Protein AF-A0A645JA23-F1 (afdb_monomer_lite)

Radius of gyration: 17.46 Å; chains: 1; bounding box: 36×34×45 Å

Sequence (116 aa):
MGKINYQTYELNSPVKESGTLQVIDITNSIGLKAYIRTLQFILIKAVLDIFPKAKISIEHSLSKGIYGEIEKETPLNEEEIIKIKDKMKDLISLDIVINKVTVKKEEAIKILKSLQ

Organism: NCBI:txid1076179

InterPro domains:
  IPR018163 Threonyl/alanyl tRNA synthetase, class II-like, putative editing domain superfamily [SSF55186] (31-113)

Secondary structure (DSSP, 8-state):
-EEETTEEE-TTSPP-S----EE--TTSHHHHHHHHHHHHHHHHHHHHHH-TT-EEEEEEEETTEEEEEEE-SS---HHHHHHHHHHHHHHHHTT---------HHHHHHHHHHT-

Structure (mmCIF, N/CA/C/O backbone):
data_AF-A0A645JA23-F1
#
_entry.id   AF-A0A645JA23-F1
#
loop_
_atom_site.group_PDB
_atom_site.id
_atom_site.type_symbol
_atom_site.label_atom_id
_atom_site.label_alt_id
_atom_site.label_comp_id
_atom_site.label_asym_id
_atom_site.label_entity_id
_atom_site.label_seq_id
_atom_site.pdbx_PDB_ins_code
_atom_site.Cartn_x
_atom_site.Cartn_y
_atom_site.Cartn_z
_atom_site.occupancy
_atom_site.B_iso_or_equiv
_atom_site.auth_seq_id
_atom_site.auth_comp_id
_atom_site.auth_asym_id
_atom_site.auth_atom_id
_atom_site.pdbx_PDB_model_num
ATOM 1 N N . MET A 1 1 ? 9.478 -6.405 -11.990 1.00 88.75 1 MET A N 1
ATOM 2 C CA . MET A 1 1 ? 10.119 -5.195 -12.568 1.00 88.75 1 MET A CA 1
ATOM 3 C C . MET A 1 1 ? 11.307 -5.639 -13.411 1.00 88.75 1 MET A C 1
ATOM 5 O O . MET A 1 1 ? 11.638 -6.820 -13.378 1.00 88.75 1 MET A O 1
ATOM 9 N N . GLY A 1 2 ? 11.942 -4.734 -14.154 1.00 91.38 2 GLY A N 1
ATOM 10 C CA . GLY A 1 2 ? 13.120 -5.057 -14.960 1.00 91.38 2 GLY A CA 1
ATOM 11 C C . GLY A 1 2 ? 14.250 -4.058 -14.763 1.00 91.38 2 GLY A C 1
ATOM 12 O O . GLY A 1 2 ? 14.015 -2.924 -14.351 1.00 91.38 2 GLY A O 1
ATOM 13 N N . LYS A 1 3 ? 15.476 -4.469 -15.070 1.00 91.62 3 LYS A N 1
ATOM 14 C CA . LYS A 1 3 ? 16.635 -3.581 -15.154 1.00 91.62 3 LYS A CA 1
ATOM 15 C C . LYS A 1 3 ? 17.319 -3.750 -16.502 1.00 91.62 3 LYS A C 1
ATOM 17 O O . LYS A 1 3 ? 17.588 -4.875 -16.908 1.00 91.62 3 LYS A O 1
ATOM 22 N N . ILE A 1 4 ? 17.592 -2.635 -17.170 1.00 92.25 4 ILE A N 1
ATOM 23 C CA . ILE A 1 4 ? 18.313 -2.558 -18.447 1.00 92.25 4 ILE A CA 1
ATOM 24 C C . ILE A 1 4 ? 19.388 -1.490 -18.265 1.00 92.25 4 ILE A C 1
ATOM 26 O O . ILE A 1 4 ? 19.095 -0.437 -17.7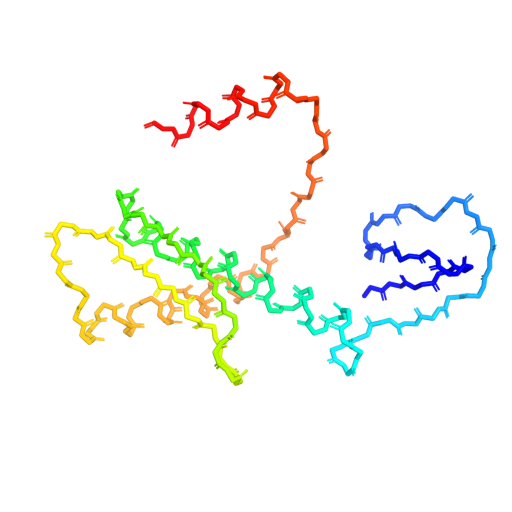11 1.00 92.25 4 ILE A O 1
ATOM 30 N N . ASN A 1 5 ? 20.636 -1.780 -18.648 1.00 87.00 5 ASN A N 1
ATOM 31 C CA . ASN A 1 5 ? 21.760 -0.830 -18.602 1.00 87.00 5 ASN A CA 1
ATOM 32 C C . ASN A 1 5 ? 21.835 -0.009 -17.297 1.00 87.00 5 ASN A C 1
ATOM 34 O O . ASN A 1 5 ? 22.001 1.206 -17.303 1.00 87.00 5 ASN A O 1
ATOM 38 N N . TYR A 1 6 ? 21.692 -0.683 -16.154 1.00 84.44 6 TYR A N 1
ATOM 39 C CA . TYR A 1 6 ? 21.688 -0.091 -14.808 1.00 84.44 6 TYR A CA 1
ATOM 40 C C . TYR A 1 6 ? 20.426 0.682 -14.387 1.00 84.44 6 TYR A C 1
ATOM 42 O O . TYR A 1 6 ? 20.257 0.922 -13.190 1.00 84.44 6 TYR A O 1
ATOM 50 N N . GLN A 1 7 ? 19.503 0.971 -15.302 1.00 87.62 7 GLN A N 1
ATOM 51 C CA . GLN A 1 7 ? 18.241 1.656 -15.025 1.00 87.62 7 GLN A CA 1
ATOM 52 C C . GLN A 1 7 ? 17.112 0.671 -14.702 1.00 87.62 7 GLN A C 1
ATOM 54 O O . GLN A 1 7 ? 16.988 -0.383 -15.322 1.00 87.62 7 GLN A O 1
ATOM 59 N N . THR A 1 8 ? 16.285 1.011 -13.710 1.00 90.00 8 THR A N 1
ATOM 60 C CA . THR A 1 8 ? 15.126 0.198 -13.307 1.00 90.00 8 THR A CA 1
ATOM 61 C C . THR A 1 8 ? 13.878 0.662 -14.044 1.00 90.00 8 THR A C 1
ATOM 63 O O . THR A 1 8 ? 13.553 1.846 -14.029 1.00 90.00 8 THR A O 1
ATOM 66 N N . TYR A 1 9 ? 13.154 -0.288 -14.622 1.00 89.88 9 TYR A N 1
ATOM 67 C CA . TYR A 1 9 ? 11.921 -0.081 -15.362 1.00 89.88 9 TYR A CA 1
ATOM 68 C C . TYR A 1 9 ? 10.752 -0.797 -14.670 1.00 89.88 9 TYR A C 1
ATOM 70 O O . TYR A 1 9 ? 10.867 -1.934 -14.188 1.00 89.88 9 TYR A O 1
ATOM 78 N N . GLU A 1 10 ? 9.603 -0.124 -14.617 1.00 88.81 10 GLU A N 1
ATOM 79 C CA . GLU A 1 10 ? 8.327 -0.753 -14.265 1.00 88.81 10 GLU A CA 1
ATOM 80 C C . GLU A 1 10 ? 7.894 -1.693 -15.399 1.00 88.81 10 GLU A C 1
ATOM 82 O O . GLU A 1 10 ? 8.258 -1.481 -16.552 1.00 88.81 10 GLU A O 1
ATOM 87 N N . LEU A 1 11 ? 7.098 -2.721 -15.090 1.00 86.88 11 LEU A N 1
ATOM 88 C CA . LEU A 1 11 ? 6.687 -3.721 -16.089 1.00 86.88 11 LEU A CA 1
ATOM 89 C C . LEU A 1 11 ? 5.863 -3.119 -17.238 1.00 86.88 11 LEU A C 1
ATOM 91 O O . LEU A 1 11 ? 5.968 -3.579 -18.367 1.00 86.88 11 LEU A O 1
ATOM 95 N N . ASN A 1 12 ? 5.098 -2.064 -16.950 1.00 86.06 12 ASN A N 1
ATOM 96 C CA . ASN A 1 12 ? 4.234 -1.389 -17.921 1.00 86.06 12 ASN A CA 1
ATOM 97 C C . ASN A 1 12 ? 4.900 -0.154 -18.555 1.00 86.06 12 ASN A C 1
ATOM 99 O O . ASN A 1 12 ? 4.242 0.609 -19.258 1.00 86.06 12 ASN A O 1
ATOM 103 N N . SER A 1 13 ? 6.186 0.097 -18.279 1.00 86.69 13 SER A N 1
ATOM 104 C CA . SER A 1 13 ? 6.904 1.234 -18.860 1.00 86.69 13 SER A CA 1
ATOM 105 C C . SER A 1 13 ? 7.496 0.881 -20.227 1.00 86.69 13 SER A C 1
ATOM 107 O O . SER A 1 13 ? 8.082 -0.192 -20.373 1.00 86.69 13 SER A O 1
ATOM 109 N N . PRO A 1 14 ? 7.428 1.788 -21.219 1.00 87.12 14 PRO A N 1
ATOM 110 C CA . PRO A 1 14 ? 8.104 1.580 -22.490 1.00 87.12 14 PRO A CA 1
ATOM 111 C C . PRO A 1 14 ? 9.623 1.583 -22.294 1.00 87.12 14 PRO A C 1
ATOM 113 O O . PRO A 1 14 ? 10.181 2.459 -21.624 1.00 87.12 14 PRO A O 1
ATOM 116 N N . VAL A 1 15 ? 10.295 0.621 -22.921 1.00 86.88 15 VAL A N 1
ATOM 117 C CA . VAL A 1 15 ? 11.757 0.551 -22.966 1.00 86.88 15 VAL A CA 1
ATOM 118 C C . VAL A 1 15 ? 12.260 1.497 -24.054 1.00 86.88 15 VAL A C 1
ATOM 120 O O . VAL A 1 15 ? 11.805 1.435 -25.194 1.00 86.88 15 VAL A O 1
ATOM 123 N N . LYS A 1 16 ? 13.184 2.394 -23.698 1.00 84.06 16 LYS A N 1
ATOM 124 C CA . LYS A 1 16 ? 13.689 3.447 -24.601 1.00 84.06 16 LYS A CA 1
ATOM 125 C C . LYS A 1 16 ? 15.067 3.154 -25.193 1.00 84.06 16 LYS A C 1
ATOM 127 O O . LYS A 1 16 ? 15.522 3.889 -26.061 1.00 84.06 16 LYS A O 1
ATOM 132 N N . GLU A 1 17 ? 15.731 2.108 -24.720 1.00 84.25 17 GLU A N 1
ATOM 133 C CA . GLU A 1 17 ? 17.096 1.753 -25.096 1.00 84.25 17 GLU A CA 1
ATOM 134 C C . GLU A 1 17 ? 17.233 0.238 -25.266 1.00 84.25 17 GLU A C 1
ATOM 136 O O . GLU A 1 17 ? 16.530 -0.541 -24.624 1.00 84.25 17 GLU A O 1
ATOM 141 N N . SER A 1 18 ? 18.148 -0.191 -26.135 1.00 89.50 18 SER A N 1
ATOM 142 C CA . SER A 1 18 ? 18.491 -1.610 -26.261 1.00 89.50 18 SER A CA 1
ATOM 143 C C . SER A 1 18 ? 19.435 -2.031 -25.136 1.00 89.50 18 SER A C 1
ATOM 145 O O . SER A 1 18 ? 20.299 -1.263 -24.711 1.00 89.50 18 SER A O 1
ATOM 147 N N . GLY A 1 19 ? 19.306 -3.269 -24.671 1.00 90.38 19 GLY A N 1
ATOM 148 C CA . GLY A 1 19 ? 20.193 -3.819 -23.654 1.00 90.38 19 GLY A CA 1
ATOM 149 C C . GLY A 1 19 ? 19.740 -5.189 -23.169 1.00 90.38 19 GLY A C 1
ATOM 150 O O . GLY A 1 19 ? 18.790 -5.772 -23.689 1.00 90.38 19 GLY A O 1
ATOM 151 N N . THR A 1 20 ? 20.434 -5.708 -22.158 1.00 91.88 20 THR A N 1
ATOM 152 C CA . THR A 1 20 ? 20.084 -6.988 -21.526 1.00 91.88 20 THR A CA 1
ATOM 153 C C . THR A 1 20 ? 19.105 -6.758 -20.382 1.00 91.88 20 THR A C 1
ATOM 155 O O . THR A 1 20 ? 19.417 -6.031 -19.437 1.00 91.88 20 THR A O 1
ATOM 158 N N . LEU A 1 21 ? 17.938 -7.401 -20.453 1.00 91.00 21 LEU A N 1
ATOM 159 C CA . LEU A 1 21 ? 16.948 -7.384 -19.382 1.00 91.00 21 LEU A CA 1
ATOM 160 C C . LEU A 1 21 ? 17.385 -8.294 -18.232 1.00 91.00 21 LEU A C 1
ATOM 162 O O . LEU A 1 21 ? 17.570 -9.495 -18.404 1.00 91.00 21 LEU A O 1
ATOM 166 N N . GLN A 1 22 ? 17.465 -7.721 -17.038 1.00 92.75 22 GLN A N 1
ATOM 167 C CA . GLN A 1 22 ? 17.553 -8.458 -15.783 1.00 92.75 22 GLN A CA 1
ATOM 168 C C . GLN A 1 22 ? 16.199 -8.387 -15.080 1.00 92.75 22 GLN A C 1
ATOM 170 O O . GLN A 1 22 ? 15.681 -7.296 -14.822 1.00 92.75 22 GLN A O 1
ATOM 175 N N . VAL A 1 23 ? 15.617 -9.544 -14.773 1.00 92.81 23 VAL A N 1
ATOM 176 C CA . VAL A 1 23 ? 14.350 -9.617 -14.041 1.00 92.81 23 VAL A CA 1
ATOM 177 C C . VAL A 1 23 ? 14.592 -9.239 -12.581 1.00 92.81 23 VAL A C 1
ATOM 179 O O . VAL A 1 23 ? 15.536 -9.707 -11.951 1.00 92.81 23 VAL A O 1
ATOM 182 N N . ILE A 1 24 ? 13.729 -8.376 -12.047 1.00 93.56 24 ILE A N 1
ATOM 183 C CA . ILE A 1 24 ? 13.688 -8.033 -10.626 1.00 93.56 24 ILE A CA 1
ATOM 184 C C . ILE A 1 24 ? 12.395 -8.605 -10.050 1.00 93.56 24 ILE A C 1
ATOM 186 O O . ILE A 1 24 ? 11.299 -8.115 -10.364 1.00 93.56 24 ILE A O 1
ATOM 190 N N . ASP A 1 25 ? 12.554 -9.609 -9.193 1.00 93.50 25 ASP A N 1
ATOM 191 C CA . ASP A 1 25 ? 11.507 -10.227 -8.382 1.00 93.50 25 ASP A CA 1
ATOM 192 C C . ASP A 1 25 ? 11.657 -9.859 -6.890 1.00 93.50 25 ASP A C 1
ATOM 194 O O . ASP A 1 25 ? 12.456 -8.996 -6.517 1.00 93.50 25 ASP A O 1
ATOM 198 N N . ILE A 1 26 ? 10.871 -10.504 -6.025 1.00 93.44 26 ILE A N 1
ATOM 199 C CA . ILE A 1 26 ? 10.851 -10.242 -4.578 1.00 93.44 26 I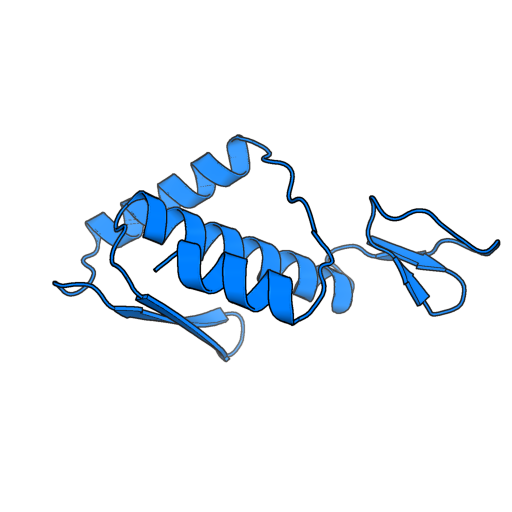LE A CA 1
ATOM 200 C C . ILE A 1 26 ? 12.097 -10.734 -3.823 1.00 93.44 26 ILE A C 1
ATOM 202 O O . ILE A 1 26 ? 12.281 -10.355 -2.669 1.00 93.44 26 ILE A O 1
ATOM 206 N N . THR A 1 27 ? 12.953 -11.555 -4.439 1.00 93.62 27 THR A N 1
ATOM 207 C CA . THR A 1 27 ? 14.245 -11.956 -3.851 1.00 93.62 27 THR A CA 1
ATOM 208 C C . THR A 1 27 ? 15.257 -10.812 -3.907 1.00 93.62 27 THR A C 1
ATOM 210 O O . THR A 1 27 ? 16.187 -10.742 -3.103 1.00 93.62 27 THR A O 1
ATOM 213 N N . ASN A 1 28 ? 15.043 -9.860 -4.818 1.00 92.81 28 ASN A N 1
ATOM 214 C CA . ASN A 1 28 ? 15.804 -8.628 -4.902 1.00 92.81 28 ASN A CA 1
ATOM 215 C C . ASN A 1 28 ? 15.236 -7.564 -3.946 1.00 92.81 28 ASN A C 1
ATOM 217 O O . ASN A 1 28 ? 14.026 -7.355 -3.865 1.00 92.81 28 ASN A O 1
ATOM 221 N N . SER A 1 29 ? 16.111 -6.808 -3.278 1.00 90.69 29 SER A N 1
ATOM 222 C CA . SER A 1 29 ? 15.704 -5.767 -2.324 1.00 90.69 29 SER A CA 1
ATOM 223 C C . SER A 1 29 ? 14.829 -4.665 -2.940 1.00 90.69 29 SER A C 1
ATOM 225 O O . SER A 1 29 ? 13.955 -4.130 -2.260 1.00 90.69 29 SER A O 1
ATOM 227 N N . ILE A 1 30 ? 15.019 -4.333 -4.222 1.00 90.00 30 ILE A N 1
ATOM 228 C CA . ILE A 1 30 ? 14.186 -3.363 -4.949 1.00 90.00 30 ILE A CA 1
ATOM 229 C C . ILE A 1 30 ? 12.785 -3.935 -5.172 1.00 90.00 30 ILE A C 1
A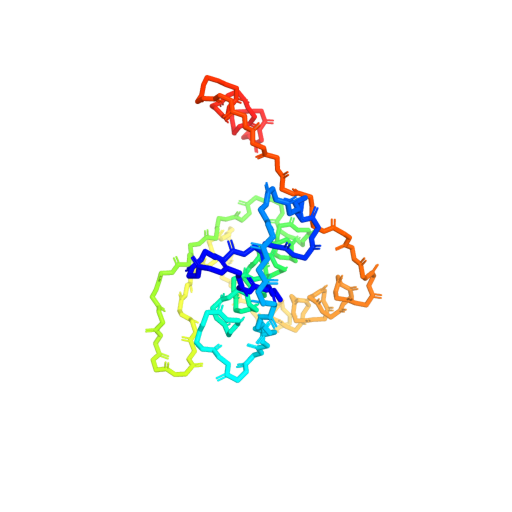TOM 231 O O . ILE A 1 30 ? 11.795 -3.252 -4.910 1.00 90.00 30 ILE A O 1
ATOM 235 N N . GLY A 1 31 ? 12.696 -5.192 -5.613 1.00 92.56 31 GLY A N 1
ATOM 236 C CA . GLY A 1 31 ? 11.415 -5.860 -5.831 1.00 92.56 31 GLY A CA 1
ATOM 237 C C . GLY A 1 31 ? 10.646 -6.062 -4.528 1.00 92.56 31 GLY A C 1
ATOM 238 O O . GLY A 1 31 ? 9.454 -5.765 -4.478 1.00 92.56 31 GLY A O 1
ATOM 239 N N . LEU A 1 32 ? 11.331 -6.441 -3.444 1.00 91.69 32 LEU A N 1
ATOM 240 C CA . LEU A 1 32 ? 10.726 -6.541 -2.116 1.00 91.69 32 LEU A CA 1
ATOM 241 C C . LEU A 1 32 ? 10.171 -5.191 -1.637 1.00 91.69 32 LEU A C 1
ATOM 243 O O . LEU A 1 32 ? 9.051 -5.131 -1.136 1.00 91.69 32 LEU A O 1
ATOM 247 N N . LYS A 1 33 ? 10.906 -4.088 -1.835 1.00 90.19 33 LYS A N 1
ATOM 248 C CA . LYS A 1 33 ? 10.420 -2.737 -1.500 1.00 90.19 33 LYS A CA 1
ATOM 249 C C . LYS A 1 33 ? 9.179 -2.351 -2.308 1.00 90.19 33 LYS A C 1
ATOM 251 O O . LYS A 1 33 ? 8.246 -1.789 -1.740 1.00 90.19 33 LYS A O 1
ATOM 256 N N . ALA A 1 34 ? 9.147 -2.658 -3.606 1.00 91.31 34 ALA A N 1
ATOM 257 C CA . ALA A 1 34 ? 7.982 -2.400 -4.453 1.00 91.31 34 ALA A CA 1
ATOM 258 C C . ALA A 1 34 ? 6.757 -3.222 -4.013 1.00 91.31 34 ALA A C 1
ATOM 260 O O . ALA A 1 34 ? 5.651 -2.686 -3.918 1.00 91.31 34 ALA A O 1
ATOM 261 N N . TYR A 1 35 ? 6.965 -4.497 -3.673 1.00 92.69 35 TYR A N 1
ATOM 262 C CA . TYR A 1 35 ? 5.929 -5.374 -3.129 1.00 92.69 35 TYR A CA 1
ATOM 263 C C . TYR A 1 35 ? 5.363 -4.834 -1.808 1.00 92.69 35 TYR A C 1
ATOM 265 O O . TYR A 1 35 ? 4.156 -4.630 -1.682 1.00 92.69 35 TYR A O 1
ATOM 273 N N . ILE A 1 36 ? 6.237 -4.502 -0.853 1.00 91.94 36 ILE A N 1
ATOM 274 C CA . ILE A 1 36 ? 5.850 -3.935 0.443 1.00 91.94 36 ILE A CA 1
ATOM 275 C C . ILE A 1 36 ? 5.071 -2.623 0.265 1.00 91.94 36 ILE A C 1
ATOM 277 O O . ILE A 1 36 ? 4.028 -2.435 0.888 1.00 91.94 36 ILE A O 1
ATOM 281 N N . ARG A 1 37 ? 5.526 -1.728 -0.619 1.00 91.50 37 ARG A N 1
ATOM 282 C CA . ARG A 1 37 ? 4.829 -0.465 -0.907 1.00 91.50 37 ARG A CA 1
ATOM 283 C C . ARG A 1 37 ? 3.446 -0.684 -1.524 1.00 91.50 37 ARG A C 1
ATOM 285 O O . ARG A 1 37 ? 2.522 0.070 -1.239 1.00 91.50 37 ARG A O 1
ATOM 292 N N . THR A 1 38 ? 3.286 -1.733 -2.324 1.00 94.12 38 THR A N 1
ATOM 293 C CA . THR 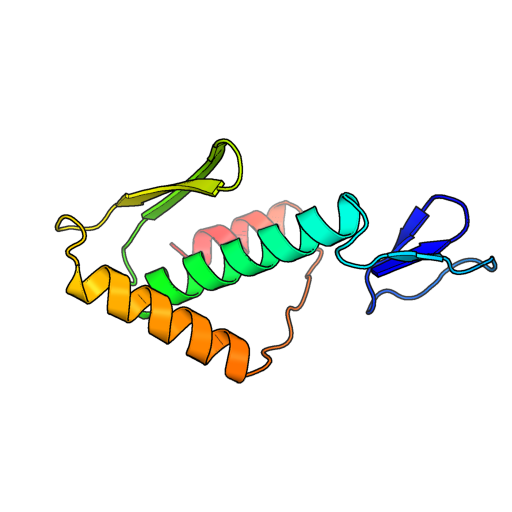A 1 38 ? 1.980 -2.114 -2.876 1.00 94.12 38 THR A CA 1
ATOM 294 C C . THR A 1 38 ? 1.032 -2.582 -1.770 1.00 94.12 38 THR A C 1
ATOM 296 O O . THR A 1 38 ? -0.104 -2.119 -1.708 1.00 94.12 38 THR A O 1
ATOM 299 N N . LEU A 1 39 ? 1.510 -3.406 -0.829 1.00 94.56 39 LEU A N 1
ATOM 300 C CA . LEU A 1 39 ? 0.724 -3.806 0.346 1.00 94.56 39 LEU A CA 1
ATOM 301 C C . LEU A 1 39 ? 0.320 -2.612 1.223 1.00 94.56 39 LEU A C 1
ATOM 303 O O . LEU A 1 39 ? -0.795 -2.591 1.736 1.00 94.56 39 LEU A O 1
ATOM 307 N N . GLN A 1 40 ? 1.183 -1.599 1.359 1.00 94.50 40 GLN A N 1
ATOM 308 C CA . GLN A 1 40 ? 0.844 -0.352 2.054 1.00 94.50 40 GLN A CA 1
ATOM 309 C C . GLN A 1 40 ? -0.321 0.383 1.373 1.00 94.50 40 GLN A C 1
ATOM 311 O O . GLN A 1 40 ? -1.243 0.821 2.055 1.00 94.50 40 GLN A O 1
ATOM 316 N N . PHE A 1 41 ? -0.326 0.486 0.039 1.00 94.94 41 PHE A N 1
ATOM 317 C CA . PHE A 1 41 ? -1.454 1.080 -0.689 1.00 94.94 41 PHE A CA 1
ATOM 318 C C . PHE A 1 41 ? -2.747 0.282 -0.513 1.00 94.94 41 PHE A C 1
ATOM 320 O O . PHE A 1 41 ? -3.809 0.879 -0.339 1.00 94.94 41 PHE A O 1
ATOM 327 N N . ILE A 1 42 ? -2.660 -1.050 -0.507 1.00 97.06 42 ILE A N 1
ATOM 328 C CA . ILE A 1 42 ? -3.813 -1.927 -0.274 1.00 97.06 42 ILE A CA 1
ATOM 329 C C . ILE A 1 42 ? -4.363 -1.733 1.143 1.00 97.06 42 ILE A C 1
ATOM 331 O O . ILE A 1 42 ? -5.575 -1.621 1.300 1.00 97.06 42 ILE A O 1
ATOM 335 N N . LEU A 1 43 ? -3.497 -1.627 2.158 1.00 96.44 43 LEU A N 1
ATOM 336 C CA . LEU A 1 43 ? -3.903 -1.321 3.532 1.00 96.44 43 LEU A CA 1
ATOM 337 C C . LEU A 1 43 ? -4.616 0.033 3.610 1.00 96.44 43 LEU A C 1
ATOM 339 O O . LEU A 1 43 ? -5.724 0.101 4.133 1.00 96.44 43 LEU A O 1
ATOM 343 N N . ILE A 1 44 ? -4.014 1.093 3.059 1.00 95.62 44 ILE A N 1
ATOM 344 C CA . ILE A 1 44 ? -4.608 2.439 3.051 1.00 95.62 44 ILE A CA 1
ATOM 345 C C . ILE A 1 44 ? -5.988 2.401 2.391 1.00 95.62 44 ILE A C 1
ATOM 347 O O . ILE A 1 44 ? -6.953 2.911 2.954 1.00 95.62 44 ILE A O 1
ATOM 351 N N . LYS A 1 45 ? -6.106 1.757 1.224 1.00 96.50 45 LYS A N 1
ATOM 352 C CA . LYS A 1 45 ? -7.386 1.637 0.527 1.00 96.50 45 LYS A CA 1
ATOM 353 C C . LYS A 1 45 ? -8.407 0.828 1.328 1.00 96.50 45 LYS A C 1
ATOM 355 O O . LYS A 1 45 ? -9.549 1.254 1.426 1.00 96.50 45 LYS A O 1
ATOM 360 N N . ALA A 1 46 ? -8.018 -0.304 1.911 1.00 97.88 46 ALA A N 1
ATOM 361 C CA . ALA A 1 46 ? -8.911 -1.120 2.731 1.00 97.88 46 ALA A CA 1
ATOM 362 C C . ALA A 1 46 ? -9.446 -0.334 3.935 1.00 97.88 46 ALA A C 1
ATOM 364 O O . ALA A 1 46 ? -10.644 -0.363 4.204 1.00 97.88 46 ALA A O 1
ATOM 365 N N . VAL A 1 47 ? -8.570 0.405 4.621 1.00 97.25 47 VAL A N 1
ATOM 366 C CA . VAL A 1 47 ? -8.946 1.250 5.758 1.00 97.25 47 VAL A CA 1
ATOM 367 C C . VAL A 1 47 ? -9.882 2.367 5.316 1.00 97.25 47 VAL A C 1
ATOM 369 O O . VAL A 1 47 ? -10.909 2.542 5.953 1.00 97.25 47 VAL A O 1
ATOM 372 N N . LEU A 1 48 ? -9.588 3.085 4.227 1.00 96.00 48 LEU A N 1
ATOM 373 C CA . LEU A 1 48 ? -10.444 4.177 3.743 1.00 96.00 48 LEU A CA 1
ATOM 374 C C . LEU A 1 48 ? -11.783 3.690 3.170 1.00 96.00 48 LEU A C 1
ATOM 376 O O . LEU A 1 48 ? -12.783 4.390 3.292 1.00 96.00 48 LEU A O 1
ATOM 380 N N . ASP A 1 49 ? -11.837 2.491 2.587 1.00 96.62 49 ASP A N 1
ATOM 381 C CA . ASP A 1 49 ? -13.093 1.880 2.138 1.00 96.62 49 ASP A CA 1
ATOM 382 C C . ASP A 1 49 ? -14.017 1.551 3.337 1.00 96.62 49 ASP A C 1
ATOM 384 O O . ASP A 1 49 ? -15.237 1.620 3.201 1.00 96.62 49 ASP A O 1
ATOM 388 N N . ILE A 1 50 ? -13.458 1.190 4.504 1.00 97.06 50 ILE A N 1
ATOM 389 C CA . ILE A 1 50 ? -14.220 0.853 5.726 1.00 97.06 50 ILE A CA 1
ATOM 390 C C . ILE A 1 50 ? -14.486 2.099 6.588 1.00 97.06 50 ILE A C 1
ATOM 392 O O . ILE A 1 50 ? -15.580 2.274 7.123 1.00 97.06 50 ILE A O 1
ATOM 396 N N . PHE A 1 51 ? -13.488 2.971 6.718 1.00 96.69 51 PHE A N 1
ATOM 397 C CA . PHE A 1 51 ? -13.477 4.174 7.545 1.00 96.69 51 PHE A CA 1
ATOM 398 C C . PHE A 1 51 ? -13.078 5.389 6.690 1.00 96.69 51 PHE A C 1
ATOM 400 O O . PHE A 1 51 ? -11.931 5.838 6.747 1.00 96.69 51 PHE A O 1
ATOM 407 N N . PRO A 1 52 ? -14.013 5.982 5.924 1.00 94.00 52 PRO A N 1
ATOM 408 C CA . PRO A 1 52 ? -13.694 7.027 4.943 1.00 94.00 52 PRO A CA 1
ATOM 409 C C . PRO A 1 52 ? -13.035 8.289 5.509 1.00 94.00 52 PRO A C 1
ATOM 411 O O . PRO A 1 52 ? -12.405 9.038 4.771 1.00 94.00 52 PRO A O 1
ATOM 414 N N . LYS A 1 53 ? -13.188 8.541 6.814 1.00 93.38 53 LYS A N 1
ATOM 415 C CA . LYS A 1 53 ? -12.614 9.702 7.511 1.00 93.38 53 LYS A CA 1
ATOM 416 C C . LYS A 1 53 ? -11.328 9.386 8.280 1.00 93.38 53 LYS A C 1
ATOM 418 O O . LYS A 1 53 ? -10.806 10.272 8.954 1.00 93.38 53 LYS A O 1
ATOM 423 N N . ALA A 1 54 ? -10.851 8.141 8.245 1.00 95.69 54 ALA A N 1
ATOM 424 C CA . ALA A 1 54 ? -9.644 7.765 8.964 1.00 95.69 54 ALA A CA 1
ATOM 425 C C . ALA A 1 54 ? -8.413 8.456 8.366 1.00 95.69 54 ALA A C 1
ATOM 427 O O . ALA A 1 54 ? -8.315 8.651 7.153 1.00 95.69 54 ALA A O 1
ATOM 428 N N . LYS A 1 55 ? -7.444 8.786 9.219 1.00 93.44 55 LYS A N 1
ATOM 429 C CA . LYS A 1 55 ? -6.108 9.203 8.791 1.00 93.44 55 LYS A CA 1
ATOM 430 C C . LYS A 1 55 ? -5.146 8.056 9.031 1.00 93.44 55 LYS A C 1
ATOM 432 O O . LYS A 1 55 ? -5.171 7.437 10.088 1.00 93.44 55 LYS A O 1
ATOM 437 N N . ILE A 1 56 ? -4.313 7.773 8.037 1.00 94.25 56 ILE A N 1
ATOM 438 C CA . ILE A 1 56 ? -3.344 6.683 8.089 1.00 94.25 56 ILE A CA 1
ATOM 439 C C . ILE A 1 56 ? -1.950 7.290 7.975 1.00 94.25 56 ILE A C 1
ATOM 441 O O . ILE A 1 56 ? -1.650 7.964 6.986 1.00 94.25 56 ILE A O 1
ATOM 445 N N . SER A 1 57 ? -1.097 7.031 8.960 1.00 91.56 57 SER A N 1
ATOM 446 C CA . SER A 1 57 ? 0.332 7.327 8.910 1.00 91.56 57 SER A CA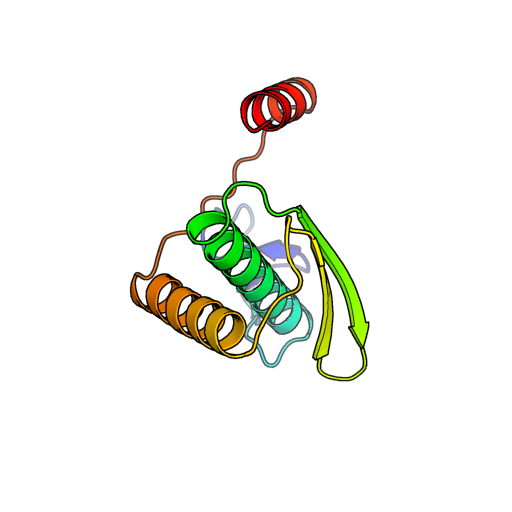 1
ATOM 447 C C . SER A 1 57 ? 1.101 6.015 8.785 1.00 91.56 57 SER A C 1
ATOM 449 O O . SER A 1 57 ? 0.817 5.028 9.458 1.00 91.56 57 SER A O 1
ATOM 451 N N . ILE A 1 58 ? 2.069 5.972 7.874 1.00 88.69 58 ILE A N 1
ATOM 452 C CA . ILE A 1 58 ? 2.998 4.848 7.757 1.00 88.69 58 ILE A CA 1
ATOM 453 C C . ILE A 1 58 ? 4.378 5.416 8.012 1.00 88.69 58 ILE A C 1
ATOM 455 O O . ILE A 1 58 ? 4.828 6.290 7.272 1.00 88.69 58 ILE A O 1
ATOM 459 N N . GLU A 1 59 ? 5.027 4.931 9.060 1.00 81.19 59 GLU A N 1
ATOM 460 C CA . GLU A 1 59 ? 6.274 5.507 9.534 1.00 81.19 59 GLU A CA 1
ATOM 461 C C . GLU A 1 59 ? 7.463 4.696 9.023 1.00 81.19 59 GLU A C 1
ATOM 463 O O . GLU A 1 59 ? 7.889 4.815 7.870 1.00 81.19 59 GLU A O 1
ATOM 468 N N . HIS A 1 60 ? 8.007 3.841 9.883 1.00 76.25 60 HIS A N 1
ATOM 469 C CA . HIS A 1 60 ? 9.264 3.161 9.660 1.00 76.25 60 HIS A CA 1
ATOM 470 C C . HIS A 1 60 ? 9.075 1.647 9.639 1.00 76.25 60 HIS A C 1
ATOM 472 O O . HIS A 1 60 ? 8.155 1.075 10.231 1.00 76.25 60 HIS A O 1
ATOM 478 N N . SER A 1 61 ? 9.989 0.975 8.944 1.00 73.62 61 SER A N 1
ATOM 479 C CA . SER A 1 61 ? 10.152 -0.466 9.088 1.00 73.62 61 SER A CA 1
ATOM 480 C C . SER A 1 61 ? 10.608 -0.769 10.513 1.00 73.62 61 SER A C 1
ATOM 482 O O . SER A 1 61 ? 11.668 -0.296 10.928 1.00 73.62 61 SER A O 1
ATOM 484 N N . LEU A 1 62 ? 9.841 -1.578 11.236 1.00 71.94 62 LEU A N 1
ATOM 485 C CA . LEU A 1 62 ? 10.202 -2.066 12.558 1.00 71.94 62 LEU A CA 1
ATOM 486 C C . LEU A 1 62 ? 10.556 -3.549 12.440 1.00 71.94 62 LEU A C 1
ATOM 488 O O . LEU A 1 62 ? 9.681 -4.411 12.336 1.00 71.94 62 LEU A O 1
ATOM 492 N N . SER A 1 63 ? 11.857 -3.856 12.425 1.00 76.06 63 SER A N 1
ATOM 493 C CA . SER A 1 63 ? 12.369 -5.210 12.167 1.00 76.06 63 SER A CA 1
ATOM 494 C C . SER A 1 63 ? 11.828 -5.775 10.838 1.00 76.06 63 SER A C 1
ATOM 496 O O . SER A 1 63 ? 12.083 -5.204 9.780 1.00 76.06 63 SER A O 1
ATOM 498 N N . LYS A 1 64 ? 11.081 -6.886 10.875 1.00 75.62 64 LYS A N 1
ATOM 499 C CA . LYS A 1 64 ? 10.438 -7.523 9.711 1.00 75.62 64 LYS A CA 1
ATOM 500 C C . LYS A 1 64 ? 9.038 -6.974 9.398 1.00 75.62 64 LYS A C 1
ATOM 502 O O . LYS A 1 64 ? 8.382 -7.490 8.497 1.00 75.62 64 LYS A O 1
ATOM 507 N N . GLY A 1 65 ? 8.566 -5.982 10.151 1.00 79.94 65 GLY A N 1
ATOM 508 C CA . GLY A 1 65 ? 7.244 -5.381 10.004 1.00 79.94 65 GLY A CA 1
ATOM 509 C C . GLY A 1 65 ? 7.296 -3.914 9.586 1.00 79.94 65 GLY A C 1
ATOM 510 O O . GLY A 1 65 ? 8.359 -3.302 9.472 1.00 79.94 65 GLY A O 1
ATOM 511 N N . ILE A 1 66 ? 6.115 -3.346 9.373 1.00 85.44 66 ILE A N 1
ATOM 512 C CA . ILE A 1 66 ? 5.908 -1.911 9.183 1.00 85.44 66 ILE A CA 1
ATOM 513 C C . ILE A 1 66 ? 5.089 -1.421 10.366 1.00 85.44 66 ILE A C 1
ATOM 515 O O . ILE A 1 66 ? 4.089 -2.049 10.708 1.00 85.44 66 ILE A O 1
ATOM 519 N N . TYR A 1 67 ? 5.519 -0.313 10.961 1.00 88.44 67 TYR A N 1
ATOM 520 C CA . TYR A 1 67 ? 4.743 0.399 11.964 1.00 88.44 67 TYR A CA 1
ATOM 521 C C . TYR A 1 67 ? 4.036 1.607 11.336 1.00 88.44 67 TYR A C 1
ATOM 523 O O . TYR A 1 67 ? 4.550 2.242 10.409 1.00 88.44 67 TYR A O 1
ATOM 531 N N . GLY A 1 68 ? 2.841 1.896 11.835 1.00 89.44 68 GLY A N 1
ATOM 532 C CA . GLY A 1 68 ? 2.015 3.015 11.417 1.00 89.44 68 GLY A CA 1
ATOM 533 C C . GLY A 1 68 ? 0.789 3.141 12.310 1.00 89.44 68 GLY A C 1
ATOM 534 O O . GLY A 1 68 ? 0.519 2.257 13.127 1.00 89.44 68 GLY A O 1
ATOM 535 N N . GLU A 1 69 ? 0.040 4.221 12.129 1.00 92.88 69 GLU A N 1
ATOM 536 C CA . GLU A 1 69 ? -1.119 4.548 12.953 1.00 92.88 69 GLU A CA 1
ATOM 537 C C . GLU A 1 69 ? -2.356 4.762 12.083 1.00 92.88 69 GLU A C 1
ATOM 539 O O . GLU A 1 69 ? -2.283 5.221 10.939 1.00 92.88 69 GLU A O 1
ATOM 544 N N . ILE A 1 70 ? -3.511 4.390 12.632 1.00 95.31 70 ILE A N 1
ATOM 545 C CA . ILE A 1 70 ? -4.823 4.630 12.035 1.00 95.31 70 ILE A CA 1
ATOM 546 C C . ILE A 1 70 ? -5.616 5.452 13.046 1.00 95.31 70 ILE A C 1
ATOM 548 O O . ILE A 1 70 ? -6.088 4.930 14.056 1.00 95.31 70 ILE A O 1
ATOM 552 N N . GLU A 1 71 ? -5.762 6.740 12.766 1.00 95.19 71 GLU A N 1
ATOM 553 C CA . GLU A 1 71 ? -6.570 7.657 13.561 1.00 95.19 71 GLU A CA 1
ATOM 554 C C . GLU A 1 71 ? -8.006 7.665 13.027 1.00 95.19 71 GLU A C 1
ATOM 556 O O . GLU A 1 71 ? -8.255 8.012 11.869 1.00 95.19 71 GLU A O 1
ATOM 561 N N . LYS A 1 72 ? -8.968 7.312 13.879 1.00 94.62 72 LYS A N 1
ATOM 562 C CA . LYS A 1 72 ? -10.412 7.449 13.631 1.00 94.62 72 LYS A CA 1
ATOM 563 C C . LYS A 1 72 ? -11.108 7.879 14.928 1.00 94.62 72 LYS A C 1
ATOM 565 O O . LYS A 1 72 ? -10.469 7.963 15.972 1.00 94.62 72 LYS A O 1
ATOM 570 N N . GLU A 1 73 ? -12.413 8.144 14.871 1.00 91.94 73 GLU A N 1
ATOM 571 C CA . GLU A 1 73 ? -13.194 8.644 16.021 1.00 91.94 73 GLU A CA 1
ATOM 572 C C . GLU A 1 73 ? -13.121 7.737 17.265 1.00 91.94 73 GLU A C 1
ATOM 574 O O . GLU A 1 73 ? -13.198 8.221 18.391 1.00 91.94 73 GLU A O 1
ATOM 579 N N . THR A 1 74 ? -12.945 6.428 17.075 1.00 94.31 74 THR A N 1
ATOM 580 C CA . THR A 1 74 ? -12.806 5.436 18.150 1.00 94.31 74 THR A CA 1
ATOM 581 C C . THR A 1 74 ? -11.555 4.581 17.948 1.00 94.31 74 THR A C 1
ATOM 583 O O . THR A 1 74 ? -11.188 4.322 16.804 1.00 94.31 74 THR A O 1
ATOM 586 N N . PRO A 1 75 ? -10.901 4.071 19.006 1.00 94.31 75 PRO A N 1
ATOM 587 C CA . PRO A 1 75 ? -9.792 3.132 18.844 1.00 94.31 75 PRO A CA 1
ATOM 588 C C . PRO A 1 75 ? -10.175 1.916 17.990 1.00 94.31 75 PRO A C 1
ATOM 590 O O . PRO A 1 75 ? -11.336 1.493 17.977 1.00 94.31 75 PRO A O 1
ATOM 593 N N . LEU A 1 76 ? -9.200 1.360 17.267 1.00 94.88 76 LEU A N 1
ATOM 594 C CA . LEU A 1 76 ? -9.389 0.095 16.560 1.00 94.88 76 LEU A CA 1
ATOM 595 C C . LEU A 1 76 ? -9.655 -1.033 17.558 1.00 94.88 76 LEU A C 1
ATOM 597 O O . LEU A 1 76 ? -8.928 -1.180 18.539 1.00 94.88 76 LEU A O 1
ATOM 601 N N . ASN A 1 77 ? -10.668 -1.845 17.273 1.00 96.31 77 ASN A N 1
ATOM 602 C CA . ASN A 1 77 ? -10.918 -3.094 17.986 1.00 96.31 77 ASN A CA 1
ATOM 603 C C . ASN A 1 77 ? -10.533 -4.322 17.138 1.00 96.31 77 ASN A C 1
ATOM 605 O O . ASN A 1 77 ? -10.237 -4.218 15.94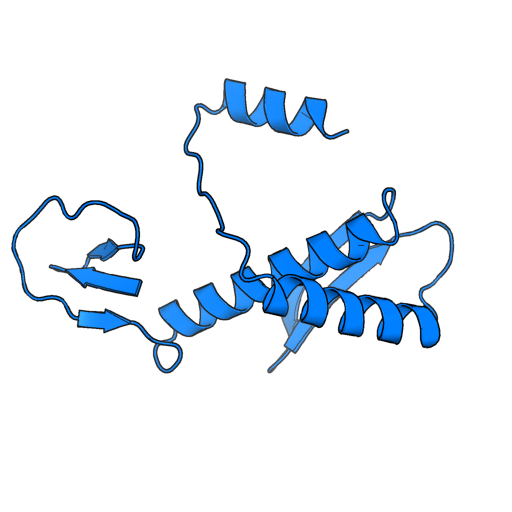7 1.00 96.31 77 ASN A O 1
ATOM 609 N N . GLU A 1 78 ? -10.533 -5.504 17.757 1.00 97.06 78 GLU A N 1
ATOM 610 C CA . GLU A 1 78 ? -10.113 -6.752 17.105 1.00 97.06 78 GLU A CA 1
ATOM 611 C C . GLU A 1 78 ? -10.977 -7.127 15.892 1.00 97.06 78 GLU A C 1
ATOM 613 O O . GLU A 1 78 ? -10.448 -7.566 14.869 1.00 97.06 78 GLU A O 1
ATOM 618 N N . GLU A 1 79 ? -12.292 -6.907 15.957 1.00 97.75 79 GLU A N 1
ATOM 619 C CA . GLU A 1 79 ? -13.195 -7.190 14.836 1.00 97.75 79 GLU A CA 1
ATOM 620 C C . GLU A 1 79 ? -12.900 -6.288 13.634 1.00 97.75 79 GLU A C 1
ATOM 622 O O . GLU A 1 79 ? -12.938 -6.729 12.485 1.00 97.75 79 GLU A O 1
ATOM 627 N N . GLU A 1 80 ? -12.583 -5.018 13.882 1.00 97.31 80 GLU A N 1
ATOM 628 C CA . GLU A 1 80 ? -12.197 -4.067 12.842 1.00 97.31 80 GLU A CA 1
ATOM 629 C C . GLU A 1 80 ? -10.861 -4.450 12.198 1.00 97.31 80 GLU A C 1
ATOM 631 O O . GLU A 1 80 ? -10.723 -4.351 10.979 1.00 97.31 80 GLU A O 1
ATOM 636 N N . ILE A 1 81 ? -9.902 -4.960 12.978 1.00 96.88 81 ILE A N 1
ATOM 637 C CA . ILE A 1 81 ? -8.632 -5.481 12.448 1.00 96.88 81 ILE A CA 1
ATOM 638 C C . ILE A 1 81 ? -8.887 -6.663 11.503 1.00 96.88 81 ILE A C 1
ATOM 640 O O . ILE A 1 81 ? -8.297 -6.728 10.419 1.00 96.88 81 ILE A O 1
ATOM 644 N N . ILE A 1 82 ? -9.790 -7.578 11.871 1.00 98.25 82 ILE A N 1
ATOM 645 C CA . ILE A 1 82 ? -10.185 -8.706 11.014 1.00 98.25 82 ILE A CA 1
ATOM 646 C C . ILE A 1 82 ? -10.847 -8.193 9.729 1.00 98.25 82 ILE A C 1
ATOM 648 O O . ILE A 1 82 ? -10.444 -8.594 8.637 1.00 98.25 82 ILE A O 1
ATOM 652 N N . LYS A 1 83 ? -11.782 -7.238 9.836 1.00 98.19 83 LYS A N 1
ATOM 653 C CA . LYS A 1 83 ? -12.445 -6.618 8.675 1.00 98.19 83 LYS A CA 1
ATOM 654 C C . LYS A 1 83 ? -11.451 -5.960 7.720 1.00 98.19 83 LYS A C 1
ATOM 656 O O . LYS A 1 83 ? -11.557 -6.158 6.512 1.00 98.19 83 LYS A O 1
ATOM 661 N N . ILE A 1 84 ? -10.468 -5.218 8.236 1.00 98.06 84 ILE A N 1
ATOM 662 C CA . ILE A 1 84 ? -9.405 -4.617 7.414 1.00 98.06 84 ILE A CA 1
ATOM 663 C C . ILE A 1 84 ? -8.621 -5.716 6.692 1.00 98.06 84 ILE A C 1
ATOM 665 O O . ILE A 1 84 ? -8.420 -5.630 5.481 1.00 98.06 84 ILE A O 1
ATOM 669 N N . LYS A 1 85 ? -8.207 -6.770 7.406 1.00 98.12 85 LYS A N 1
ATOM 670 C CA . LYS A 1 85 ? -7.451 -7.887 6.825 1.00 98.12 85 LYS A CA 1
ATOM 671 C C . LYS A 1 85 ? -8.219 -8.585 5.703 1.00 98.12 85 LYS A C 1
ATOM 673 O O . LYS A 1 85 ? -7.624 -8.888 4.671 1.00 98.12 85 LYS A O 1
ATOM 678 N N . ASP A 1 86 ? -9.506 -8.849 5.891 1.00 98.56 86 ASP A N 1
ATOM 679 C CA . ASP A 1 86 ? -10.321 -9.510 4.870 1.00 98.56 86 ASP A CA 1
ATOM 680 C C . ASP A 1 86 ? -10.565 -8.587 3.677 1.00 98.56 86 ASP A C 1
ATOM 682 O O . ASP A 1 86 ? -10.326 -8.992 2.542 1.00 98.56 86 ASP A O 1
ATOM 686 N N . LYS A 1 87 ? -10.836 -7.300 3.917 1.00 98.56 87 LYS A N 1
ATOM 687 C CA . LYS A 1 87 ? -10.934 -6.303 2.849 1.00 98.56 87 LYS A CA 1
ATOM 688 C C . LYS A 1 87 ? -9.644 -6.178 2.032 1.00 98.56 87 LYS A C 1
ATOM 690 O O . LYS A 1 87 ? -9.705 -6.006 0.816 1.00 98.56 87 LYS A O 1
ATOM 695 N N . MET A 1 88 ? -8.469 -6.280 2.660 1.00 98.38 88 MET A N 1
ATOM 696 C CA . MET A 1 88 ? -7.195 -6.321 1.933 1.00 98.38 88 MET A CA 1
ATOM 697 C C . MET A 1 88 ? -7.104 -7.546 1.013 1.00 98.38 88 MET A C 1
ATOM 699 O O . MET A 1 88 ? -6.669 -7.404 -0.128 1.00 98.38 88 MET A O 1
ATOM 703 N N . LYS A 1 89 ? -7.520 -8.735 1.476 1.00 98.62 89 LYS A N 1
ATOM 704 C CA . LYS A 1 89 ? -7.554 -9.946 0.634 1.00 98.62 89 LYS A CA 1
ATOM 705 C C . LYS A 1 89 ? -8.531 -9.792 -0.526 1.00 98.62 89 LYS A C 1
ATOM 707 O O . LYS A 1 89 ? -8.184 -10.168 -1.641 1.00 98.62 89 LYS A O 1
ATOM 712 N N . ASP A 1 90 ? -9.699 -9.200 -0.283 1.00 98.44 90 ASP A N 1
ATOM 713 C CA . ASP A 1 90 ? -10.687 -8.937 -1.328 1.00 98.44 90 ASP A CA 1
ATOM 714 C C . ASP A 1 90 ? -10.088 -8.033 -2.410 1.00 98.44 90 ASP A C 1
ATOM 716 O O . ASP A 1 90 ? -10.112 -8.381 -3.588 1.00 98.44 90 ASP A O 1
ATOM 720 N N . LEU A 1 91 ? -9.456 -6.919 -2.020 1.00 98.38 91 LEU A N 1
ATOM 721 C CA . LEU A 1 91 ? -8.780 -6.009 -2.953 1.00 98.38 91 LEU A CA 1
ATOM 722 C C . LEU A 1 91 ? -7.676 -6.702 -3.762 1.00 98.38 91 LEU A C 1
ATOM 724 O O . LEU A 1 91 ? -7.525 -6.407 -4.945 1.00 98.38 91 LEU A O 1
ATOM 728 N N . ILE A 1 92 ? -6.927 -7.621 -3.145 1.00 98.06 92 ILE A N 1
ATOM 729 C CA . ILE A 1 92 ? -5.917 -8.434 -3.838 1.00 98.06 92 ILE A CA 1
ATOM 730 C C . ILE A 1 92 ? -6.584 -9.379 -4.845 1.00 98.06 92 ILE A C 1
ATOM 732 O O . ILE A 1 92 ? -6.116 -9.488 -5.974 1.00 98.06 92 ILE A O 1
ATOM 736 N N . SER A 1 93 ? -7.685 -10.036 -4.466 1.00 98.25 93 SER A N 1
ATOM 737 C CA . SER A 1 93 ? -8.398 -10.989 -5.331 1.00 98.25 93 SER A CA 1
ATOM 738 C C . SER A 1 93 ? -9.019 -10.345 -6.573 1.00 98.25 93 SER A C 1
ATOM 740 O O . SER A 1 93 ? -9.199 -11.014 -7.586 1.00 98.25 93 SER A O 1
ATOM 742 N N . LEU A 1 94 ? -9.314 -9.043 -6.504 1.00 97.81 94 LEU A N 1
ATOM 743 C CA . LEU A 1 94 ? -9.858 -8.268 -7.616 1.00 97.81 94 LEU A CA 1
ATOM 744 C C . LEU A 1 94 ? -8.818 -7.939 -8.700 1.00 97.81 94 LEU A C 1
ATOM 746 O O . LEU A 1 94 ? -9.214 -7.439 -9.749 1.00 97.81 94 LEU A O 1
ATOM 750 N N . ASP A 1 95 ? -7.524 -8.169 -8.445 1.00 95.69 95 ASP A N 1
ATOM 751 C CA . ASP A 1 95 ? -6.412 -7.903 -9.374 1.00 95.69 95 ASP A CA 1
ATOM 752 C C . ASP A 1 95 ? -6.489 -6.506 -10.027 1.00 95.69 95 ASP A C 1
ATOM 754 O O . ASP A 1 95 ? -6.376 -6.315 -11.240 1.00 95.69 95 ASP A O 1
ATOM 758 N N . ILE A 1 96 ? -6.765 -5.495 -9.196 1.00 94.81 96 ILE A N 1
ATOM 759 C CA . ILE A 1 96 ? -6.980 -4.124 -9.664 1.00 94.81 96 ILE A CA 1
ATOM 760 C C . ILE A 1 96 ? -5.667 -3.556 -10.210 1.00 94.81 96 ILE A C 1
ATOM 762 O O . ILE A 1 96 ? -4.666 -3.450 -9.498 1.00 94.81 96 ILE A O 1
ATOM 766 N N . VAL A 1 97 ? -5.700 -3.088 -11.458 1.00 92.44 97 VAL A N 1
ATOM 767 C CA . VAL A 1 97 ? -4.549 -2.447 -12.104 1.00 92.44 97 VAL A CA 1
ATOM 768 C C . VAL A 1 97 ? -4.177 -1.141 -11.394 1.00 92.44 97 VAL A C 1
ATOM 770 O O . VAL A 1 97 ? -4.981 -0.213 -11.285 1.00 92.44 97 VAL A O 1
ATOM 773 N N . ILE A 1 98 ? -2.916 -1.034 -10.967 1.00 90.25 98 ILE A N 1
ATOM 774 C CA . ILE A 1 98 ? -2.354 0.190 -10.383 1.00 90.25 98 ILE A CA 1
ATOM 775 C C . ILE A 1 98 ? -1.824 1.086 -11.505 1.00 90.25 98 ILE A C 1
ATOM 777 O O . ILE A 1 98 ? -0.807 0.789 -12.132 1.00 90.25 98 ILE A O 1
ATOM 781 N N . ASN A 1 99 ? -2.498 2.215 -11.730 1.00 89.31 99 ASN A N 1
ATOM 782 C CA . ASN A 1 99 ? -2.109 3.195 -12.741 1.00 89.31 99 ASN A CA 1
ATOM 783 C C . ASN A 1 99 ? -1.254 4.306 -12.129 1.00 89.31 99 ASN A C 1
ATOM 785 O O . ASN A 1 99 ? -1.722 5.095 -11.308 1.00 89.31 99 ASN A O 1
ATOM 789 N N . LYS A 1 100 ? 0.004 4.398 -12.564 1.00 87.44 100 LYS A N 1
ATOM 790 C CA . LYS A 1 100 ? 0.885 5.512 -12.215 1.00 87.44 100 LYS A CA 1
ATOM 791 C C . LYS A 1 100 ? 0.627 6.683 -13.154 1.00 87.44 100 LYS A C 1
ATOM 793 O O . LYS A 1 100 ? 0.808 6.570 -14.363 1.00 87.44 100 LYS A O 1
ATOM 798 N N . VAL A 1 101 ? 0.287 7.829 -12.580 1.00 88.19 101 VAL A N 1
ATOM 799 C CA . VAL A 1 101 ? 0.079 9.071 -13.325 1.00 88.19 101 VAL A CA 1
ATOM 800 C C . VAL A 1 101 ? 1.191 10.053 -12.968 1.00 88.19 101 VAL A C 1
ATOM 802 O O . VAL A 1 101 ? 1.475 10.287 -11.794 1.00 88.19 101 VAL A O 1
ATOM 805 N N . THR A 1 102 ? 1.848 10.608 -13.987 1.00 90.06 102 THR A N 1
ATOM 806 C CA . THR A 1 102 ? 2.874 11.647 -13.823 1.00 90.06 102 THR A CA 1
ATOM 807 C C . THR A 1 102 ? 2.281 12.976 -14.263 1.00 90.06 102 THR A C 1
ATOM 809 O O . THR A 1 102 ? 1.946 13.142 -15.432 1.00 90.06 102 THR A O 1
ATOM 812 N N . VAL A 1 103 ? 2.150 13.908 -13.325 1.00 94.06 103 VAL A N 1
ATOM 813 C CA . VAL A 1 103 ? 1.541 15.229 -13.531 1.00 94.06 103 VAL A CA 1
ATOM 814 C C . VAL A 1 103 ? 2.489 16.329 -13.077 1.00 94.06 103 VAL A C 1
ATOM 816 O O . VAL A 1 103 ? 3.442 16.084 -12.332 1.00 94.06 103 VAL A O 1
ATOM 819 N N . LYS A 1 104 ? 2.224 17.563 -13.514 1.00 97.12 104 LYS A N 1
ATOM 820 C CA . LYS A 1 104 ? 2.941 18.735 -13.000 1.00 97.12 104 LYS A CA 1
ATOM 821 C C . LYS A 1 104 ? 2.586 18.973 -11.531 1.00 97.12 104 LYS A C 1
ATOM 823 O O . LYS A 1 104 ? 1.526 18.566 -11.055 1.00 97.12 104 LYS A O 1
ATOM 828 N N . LYS A 1 105 ? 3.458 19.682 -10.813 1.00 96.00 105 LYS A N 1
ATOM 829 C CA . LYS A 1 105 ? 3.279 19.988 -9.386 1.00 96.00 105 LYS A CA 1
ATOM 830 C C . LYS A 1 105 ? 1.936 20.669 -9.109 1.00 96.00 105 LYS A C 1
ATOM 832 O O . LYS A 1 105 ? 1.254 20.319 -8.151 1.00 96.00 105 LYS A O 1
ATOM 837 N N . GLU A 1 106 ? 1.549 21.624 -9.947 1.00 96.31 106 GLU A N 1
ATOM 838 C CA . GLU A 1 106 ? 0.319 22.405 -9.783 1.00 96.31 106 GLU A CA 1
ATOM 839 C C . GLU A 1 106 ? -0.924 21.518 -9.905 1.00 96.31 106 GLU A C 1
ATOM 841 O O . GLU A 1 106 ? -1.905 21.707 -9.189 1.00 96.31 106 GLU A O 1
ATOM 846 N N . GLU A 1 107 ? -0.873 20.529 -10.792 1.00 94.81 107 GLU A N 1
ATOM 847 C CA . GLU A 1 107 ? -1.945 19.563 -11.010 1.00 94.81 107 GLU A CA 1
ATOM 848 C C . GLU A 1 107 ? -2.011 18.534 -9.875 1.00 94.81 107 GLU A C 1
ATOM 850 O O . GLU A 1 107 ? -3.097 18.269 -9.364 1.00 94.81 107 GLU A O 1
ATOM 855 N N . ALA A 1 108 ? -0.864 18.060 -9.378 1.00 94.19 108 ALA A N 1
ATOM 856 C CA . ALA A 1 108 ? -0.809 17.215 -8.184 1.00 94.19 108 ALA A CA 1
ATOM 857 C C . ALA A 1 108 ? -1.450 17.898 -6.961 1.00 94.19 108 ALA A C 1
ATOM 859 O O . ALA A 1 108 ? -2.221 17.273 -6.235 1.00 94.19 108 ALA A O 1
ATOM 860 N N . ILE A 1 109 ? -1.191 19.198 -6.760 1.00 93.62 109 ILE A N 1
ATOM 861 C CA . ILE A 1 109 ? -1.816 19.981 -5.682 1.00 93.62 109 ILE A CA 1
ATOM 862 C C . ILE A 1 109 ? -3.341 20.037 -5.853 1.00 93.62 109 ILE A C 1
ATOM 864 O O . ILE A 1 109 ? -4.063 19.912 -4.865 1.00 93.62 109 ILE A O 1
ATOM 868 N N . LYS A 1 110 ? -3.844 20.219 -7.082 1.00 94.62 110 LYS A N 1
ATOM 869 C CA . LYS A 1 110 ? -5.292 20.244 -7.356 1.00 94.62 110 LYS A CA 1
ATOM 870 C C . LYS A 1 110 ? -5.953 18.903 -7.040 1.00 94.62 110 LYS A C 1
ATOM 872 O O . LYS A 1 110 ? -6.968 18.898 -6.352 1.00 94.62 110 LYS A O 1
ATOM 877 N N . ILE A 1 111 ? -5.356 17.794 -7.486 1.00 90.19 111 ILE A N 1
ATOM 878 C CA . ILE A 1 111 ? -5.852 16.437 -7.207 1.00 90.19 111 ILE A CA 1
ATOM 879 C C . ILE A 1 111 ? -5.945 16.221 -5.695 1.00 90.19 111 ILE A C 1
ATOM 881 O O . ILE A 1 111 ? -7.006 15.869 -5.191 1.00 90.19 111 ILE A O 1
ATOM 885 N N . LEU A 1 112 ? -4.871 16.513 -4.955 1.00 86.50 112 LEU A N 1
ATOM 886 C CA . LEU A 1 112 ? -4.842 16.313 -3.505 1.00 86.50 112 LEU A CA 1
ATOM 887 C C . LEU A 1 112 ? -5.871 17.176 -2.763 1.00 86.50 112 LEU A C 1
ATOM 889 O O . LEU A 1 112 ? -6.507 16.679 -1.844 1.00 86.50 112 LEU A O 1
ATOM 893 N N . LYS A 1 113 ? -6.086 18.431 -3.180 1.00 88.69 113 LYS A N 1
ATOM 894 C CA . LYS A 1 113 ? -7.123 19.299 -2.593 1.00 88.69 113 LYS A CA 1
ATOM 895 C C . LYS A 1 113 ? -8.546 18.825 -2.883 1.00 88.69 113 LYS A C 1
ATOM 897 O O . LYS A 1 113 ? -9.419 19.058 -2.065 1.00 88.69 113 LYS A O 1
ATOM 902 N N . SER A 1 114 ? -8.787 18.194 -4.034 1.00 85.19 114 SER A N 1
ATOM 903 C CA . SER A 1 114 ? -10.114 17.657 -4.380 1.00 85.19 114 SER A CA 1
ATOM 904 C C . SER A 1 114 ? -10.480 16.371 -3.631 1.00 85.19 114 SER A C 1
ATOM 906 O O . SER A 1 114 ? -11.628 15.945 -3.690 1.00 85.19 114 SER A O 1
ATOM 908 N N . LEU A 1 115 ? -9.504 15.747 -2.961 1.00 72.50 115 LEU A N 1
ATOM 909 C CA . LEU A 1 115 ? -9.669 14.525 -2.167 1.00 72.50 115 LEU A CA 1
ATOM 910 C C . LEU A 1 115 ? -9.862 14.807 -0.662 1.00 72.50 115 LEU A C 1
ATOM 912 O O . LEU A 1 115 ? -9.965 13.854 0.109 1.00 72.50 115 LEU A O 1
ATOM 916 N N . GLN A 1 116 ? -9.861 16.081 -0.250 1.00 57.81 116 GLN A N 1
ATOM 917 C CA . GLN A 1 116 ? -10.128 16.546 1.119 1.00 57.81 116 GLN A CA 1
ATOM 918 C C . GLN A 1 116 ? -11.574 17.018 1.253 1.00 57.81 116 GLN A C 1
ATOM 920 O O . GLN A 1 116 ? -12.146 16.791 2.341 1.00 57.81 116 GLN A O 1
#

pLDDT: mean 91.48, std 6.57, range [57.81, 98.62]

Foldseek 3Di:
DWDFPNDDDDPPDDDDDDGDIDDDDCVDPVNVVVVVVVLVVLLVVLCCVVAVPWDKAWDDDDPPRTDIDIDDPDDDDPVNVVSSVVSSVVVVVVVDDDDDDDDDPVVVVVVVVVSD